Protein AF-A0A397QV24-F1 (afdb_monomer_lite)

Structure (mmCIF, N/CA/C/O backbone):
data_AF-A0A397QV24-F1
#
_entry.id   AF-A0A397QV24-F1
#
loop_
_atom_site.group_PDB
_atom_site.id
_atom_site.type_symbol
_atom_site.label_atom_id
_atom_site.label_alt_id
_atom_site.label_comp_id
_atom_site.label_asym_id
_atom_site.label_entity_id
_atom_site.label_seq_id
_atom_site.pdbx_PDB_ins_code
_atom_site.Cartn_x
_atom_site.Cartn_y
_atom_site.Cartn_z
_atom_site.occupancy
_atom_site.B_iso_or_equiv
_atom_site.auth_seq_id
_atom_site.auth_comp_id
_atom_site.auth_asym_id
_atom_site.auth_atom_id
_atom_site.pdbx_PDB_model_num
ATOM 1 N N . MET A 1 1 ? 13.646 4.136 4.961 1.00 71.12 1 MET A N 1
ATOM 2 C CA . MET A 1 1 ? 12.968 2.812 5.065 1.00 71.12 1 MET A CA 1
ATOM 3 C C . MET A 1 1 ? 12.130 2.545 3.816 1.00 71.12 1 MET A C 1
ATOM 5 O O . MET A 1 1 ? 11.757 3.512 3.157 1.00 71.12 1 MET A O 1
ATOM 9 N N . ILE A 1 2 ? 11.814 1.285 3.474 1.00 74.69 2 ILE A N 1
ATOM 10 C CA . ILE A 1 2 ? 11.018 0.961 2.264 1.00 74.69 2 ILE A CA 1
ATOM 11 C C . ILE A 1 2 ? 9.662 1.674 2.313 1.00 74.69 2 ILE A C 1
ATOM 13 O O . ILE A 1 2 ? 9.180 2.189 1.307 1.00 74.69 2 ILE A O 1
ATOM 17 N N . TYR A 1 3 ? 9.085 1.784 3.508 1.00 75.81 3 TYR A N 1
ATOM 18 C CA . TYR A 1 3 ? 7.829 2.489 3.737 1.00 75.81 3 TYR A CA 1
ATOM 19 C C . TYR A 1 3 ? 7.854 3.974 3.335 1.00 75.81 3 TYR A C 1
ATOM 21 O O . TYR A 1 3 ? 6.924 4.455 2.695 1.00 75.81 3 TYR A O 1
ATOM 29 N N . GLU A 1 4 ? 8.918 4.710 3.661 1.00 80.06 4 GLU A N 1
ATOM 30 C CA . GLU A 1 4 ? 9.027 6.132 3.304 1.00 80.06 4 GLU A CA 1
ATOM 31 C C . GLU A 1 4 ? 9.168 6.324 1.798 1.00 80.06 4 GLU A C 1
ATOM 33 O O . GLU A 1 4 ? 8.564 7.233 1.232 1.00 80.06 4 GLU A O 1
ATOM 38 N N . TYR A 1 5 ? 9.926 5.440 1.141 1.00 82.00 5 TYR A N 1
ATOM 39 C CA . TYR A 1 5 ? 10.012 5.415 -0.315 1.00 82.00 5 TYR A CA 1
ATOM 40 C C . TYR A 1 5 ? 8.633 5.172 -0.932 1.00 82.00 5 TYR A C 1
ATOM 42 O O . TYR A 1 5 ? 8.236 5.879 -1.855 1.00 82.00 5 TYR A O 1
ATOM 50 N N . ILE A 1 6 ? 7.870 4.232 -0.368 1.00 80.44 6 ILE A N 1
ATOM 51 C CA . ILE A 1 6 ? 6.507 3.944 -0.805 1.00 80.44 6 ILE A CA 1
ATOM 52 C C . ILE A 1 6 ? 5.607 5.176 -0.652 1.00 80.44 6 ILE A C 1
ATOM 54 O O . ILE A 1 6 ? 4.947 5.556 -1.608 1.00 80.44 6 ILE A O 1
ATOM 58 N N . ILE A 1 7 ? 5.597 5.849 0.500 1.00 80.75 7 ILE A N 1
ATOM 59 C CA . ILE A 1 7 ? 4.756 7.044 0.695 1.00 80.75 7 ILE A CA 1
ATOM 60 C C . ILE A 1 7 ? 5.174 8.191 -0.230 1.00 80.75 7 ILE A C 1
ATOM 62 O O . ILE A 1 7 ? 4.328 8.942 -0.711 1.00 80.75 7 ILE A O 1
ATOM 66 N N . LYS A 1 8 ? 6.482 8.357 -0.453 1.00 81.75 8 LYS A N 1
ATOM 67 C CA . LYS A 1 8 ? 7.017 9.455 -1.261 1.00 81.75 8 LYS A CA 1
ATOM 68 C C . LYS A 1 8 ? 6.813 9.223 -2.761 1.00 81.75 8 LYS A C 1
ATOM 70 O O . LYS A 1 8 ? 6.586 10.185 -3.489 1.00 81.75 8 LYS A O 1
ATOM 75 N N . SER A 1 9 ? 6.889 7.971 -3.213 1.00 80.69 9 SER A N 1
ATOM 76 C CA . SER A 1 9 ? 6.802 7.595 -4.628 1.00 80.69 9 SER A CA 1
ATOM 77 C C . SER A 1 9 ? 5.399 7.165 -5.068 1.00 80.69 9 SER A C 1
ATOM 79 O O . SER A 1 9 ? 5.108 7.232 -6.259 1.00 80.69 9 SER A O 1
ATOM 81 N N . PHE A 1 10 ? 4.530 6.725 -4.153 1.00 79.38 10 PHE A N 1
ATOM 82 C CA . PHE A 1 10 ? 3.209 6.180 -4.478 1.00 79.38 10 PHE A CA 1
ATOM 83 C C . PHE A 1 10 ? 2.103 6.974 -3.802 1.00 79.38 10 PHE A C 1
ATOM 85 O O . PHE A 1 10 ? 2.150 7.272 -2.606 1.00 79.38 10 PHE A O 1
ATOM 92 N N . LYS A 1 11 ? 1.055 7.284 -4.566 1.00 74.06 11 LYS A N 1
ATOM 93 C CA . LYS A 1 11 ? -0.122 7.961 -4.023 1.00 74.06 11 LYS A CA 1
ATOM 94 C C . LYS A 1 11 ? -1.094 6.962 -3.396 1.00 74.06 11 LYS A C 1
ATOM 96 O O . LYS A 1 11 ? -1.121 5.771 -3.707 1.00 74.06 11 LYS A O 1
ATOM 101 N N . LYS A 1 12 ? -1.940 7.475 -2.500 1.00 72.12 12 LYS A N 1
ATOM 102 C CA . LYS A 1 12 ? -3.063 6.725 -1.922 1.00 72.12 12 LYS A CA 1
ATOM 103 C C . LYS A 1 12 ? -3.950 6.176 -3.045 1.00 72.12 12 LYS A C 1
ATOM 105 O O . LYS A 1 12 ? -4.342 6.931 -3.930 1.00 72.12 12 LYS A O 1
ATOM 110 N N . GLY A 1 13 ? -4.258 4.880 -2.996 1.00 68.50 13 GLY A N 1
ATOM 111 C CA . GLY A 1 13 ? -5.052 4.212 -4.031 1.00 68.50 13 GLY A CA 1
ATOM 112 C C . GLY A 1 13 ? -4.275 3.760 -5.273 1.00 68.50 13 GLY A C 1
ATOM 113 O O . GLY A 1 13 ? -4.902 3.279 -6.218 1.00 68.50 13 GLY A O 1
ATOM 114 N N . GLU A 1 14 ? -2.942 3.858 -5.282 1.00 74.31 14 GLU A N 1
ATOM 115 C CA . GLU A 1 14 ? -2.115 3.264 -6.335 1.00 74.31 14 GLU A CA 1
ATOM 116 C C . GLU A 1 14 ? -1.600 1.870 -5.951 1.00 74.31 14 GLU A C 1
ATOM 118 O O . GLU A 1 14 ? -1.243 1.630 -4.791 1.00 74.31 14 GLU A O 1
ATOM 123 N N . PRO A 1 15 ? -1.551 0.936 -6.919 1.00 78.31 15 PRO A N 1
ATOM 124 C CA . PRO A 1 15 ? -0.939 -0.359 -6.705 1.00 78.31 15 PRO A CA 1
ATOM 125 C C . PRO A 1 15 ? 0.583 -0.224 -6.658 1.00 78.31 15 PRO A C 1
ATOM 127 O O . PRO A 1 15 ? 1.216 0.362 -7.538 1.00 78.31 15 PRO A O 1
ATOM 130 N N . ILE A 1 16 ? 1.150 -0.812 -5.615 1.00 82.25 16 ILE A N 1
ATOM 131 C CA . ILE A 1 16 ? 2.574 -0.932 -5.352 1.00 82.25 16 ILE A CA 1
ATOM 132 C C . ILE A 1 16 ? 2.993 -2.336 -5.752 1.00 82.25 16 ILE A C 1
ATOM 134 O O . ILE A 1 16 ? 2.563 -3.330 -5.155 1.00 82.25 16 ILE A O 1
ATOM 138 N N . PHE A 1 17 ? 3.855 -2.420 -6.754 1.00 81.00 17 PHE A N 1
ATOM 139 C CA . PHE A 1 17 ? 4.450 -3.681 -7.152 1.00 81.00 17 PHE A CA 1
ATOM 140 C C . PHE A 1 17 ? 5.726 -3.921 -6.356 1.00 81.00 17 PHE A C 1
ATOM 142 O O . PHE A 1 17 ? 6.583 -3.048 -6.256 1.00 81.00 17 PHE A O 1
ATOM 149 N N . LEU A 1 18 ? 5.899 -5.143 -5.850 1.00 79.94 18 LEU A N 1
ATOM 150 C CA . LEU A 1 18 ? 7.152 -5.559 -5.203 1.00 79.94 18 LEU A CA 1
ATOM 151 C C . LEU A 1 18 ? 8.380 -5.334 -6.097 1.00 79.94 18 LEU A C 1
ATOM 153 O O . LEU A 1 18 ? 9.468 -5.095 -5.590 1.00 79.94 18 LEU A O 1
ATOM 157 N N . ASN A 1 19 ? 8.189 -5.410 -7.416 1.00 74.38 19 ASN A N 1
ATOM 158 C CA . ASN A 1 19 ? 9.240 -5.235 -8.413 1.00 74.38 19 ASN A CA 1
ATOM 159 C C . ASN A 1 19 ? 9.640 -3.765 -8.636 1.00 74.38 19 ASN A C 1
ATOM 161 O O . ASN A 1 19 ? 10.719 -3.520 -9.157 1.00 74.38 19 ASN A O 1
ATOM 165 N N . GLU A 1 20 ? 8.790 -2.800 -8.266 1.00 74.25 20 GLU A N 1
ATOM 166 C CA . GLU A 1 20 ? 9.121 -1.367 -8.341 1.00 74.25 20 GLU A CA 1
ATOM 167 C C . GLU A 1 20 ? 9.952 -0.901 -7.139 1.00 74.25 20 GLU A C 1
ATOM 169 O O . GLU A 1 20 ? 10.484 0.204 -7.149 1.00 74.25 20 GLU A O 1
ATOM 174 N N . ILE A 1 21 ? 10.052 -1.712 -6.084 1.00 79.69 21 ILE A N 1
ATOM 175 C CA . ILE A 1 21 ? 10.798 -1.347 -4.883 1.00 79.69 21 ILE A CA 1
ATOM 176 C C . ILE A 1 21 ? 12.284 -1.597 -5.156 1.00 79.69 21 ILE A C 1
ATOM 178 O O . ILE A 1 21 ? 12.666 -2.754 -5.355 1.00 79.69 21 ILE A O 1
ATOM 182 N N . PRO A 1 22 ? 13.138 -0.554 -5.131 1.00 70.25 22 PRO A N 1
ATOM 183 C CA . PRO A 1 22 ? 14.567 -0.698 -5.366 1.00 70.25 22 PRO A CA 1
ATOM 184 C C . PRO A 1 22 ? 15.220 -1.317 -4.127 1.00 70.25 22 PRO A C 1
ATOM 186 O O . PRO A 1 22 ? 15.746 -0.626 -3.257 1.00 70.25 22 PRO A O 1
ATOM 189 N N . CYS A 1 23 ? 15.133 -2.638 -4.000 1.00 71.56 23 CYS A N 1
ATOM 190 C CA . CYS A 1 23 ? 15.731 -3.385 -2.904 1.00 71.56 23 CYS A CA 1
ATOM 191 C C . CYS A 1 23 ? 16.427 -4.635 -3.436 1.00 71.56 23 CYS A C 1
ATOM 193 O O . CYS A 1 23 ? 15.864 -5.378 -4.239 1.00 71.56 23 CYS A O 1
ATOM 195 N N . SER A 1 24 ? 17.640 -4.888 -2.946 1.00 68.38 24 SER A N 1
ATOM 196 C CA . SER A 1 24 ? 18.460 -6.025 -3.374 1.00 68.38 24 SER A CA 1
ATOM 197 C C . SER A 1 24 ? 17.888 -7.381 -2.944 1.00 68.38 24 SER A C 1
ATOM 199 O O . SER A 1 24 ? 18.121 -8.380 -3.618 1.00 68.38 24 SER A O 1
ATOM 201 N N . SER A 1 25 ? 17.110 -7.427 -1.854 1.00 81.12 25 SER A N 1
ATOM 202 C CA . SER A 1 25 ? 16.626 -8.678 -1.257 1.00 81.12 25 SER A CA 1
ATOM 203 C C . SER A 1 25 ? 15.103 -8.716 -1.176 1.00 81.12 25 SER A C 1
ATOM 205 O O . SER A 1 25 ? 14.494 -8.086 -0.311 1.00 81.12 25 SER A O 1
ATOM 207 N N . LYS A 1 26 ? 14.473 -9.529 -2.035 1.00 78.12 26 LYS A N 1
ATOM 208 C CA . LYS A 1 26 ? 13.009 -9.724 -2.062 1.00 78.12 26 LYS A CA 1
ATOM 209 C C . LYS A 1 26 ? 12.448 -10.196 -0.719 1.00 78.12 26 LYS A C 1
ATOM 211 O O . LYS A 1 26 ? 11.322 -9.845 -0.371 1.00 78.12 26 LYS A O 1
ATOM 216 N N . ASP A 1 27 ? 13.221 -10.963 0.042 1.00 82.00 27 ASP A N 1
ATOM 217 C CA . ASP A 1 27 ? 12.805 -11.466 1.352 1.00 82.00 27 ASP A CA 1
ATOM 218 C C . ASP A 1 27 ? 12.717 -10.356 2.400 1.00 82.00 27 ASP A C 1
ATOM 220 O O . ASP A 1 27 ? 11.764 -10.332 3.179 1.00 82.00 27 ASP A O 1
ATOM 224 N N . VAL A 1 28 ? 13.626 -9.377 2.352 1.00 83.12 28 VAL A N 1
ATOM 225 C CA . VAL A 1 28 ? 13.578 -8.186 3.214 1.00 83.12 28 VAL A CA 1
ATOM 226 C C . VAL A 1 28 ? 12.328 -7.368 2.896 1.00 83.12 28 VAL A C 1
ATOM 228 O O . VAL A 1 28 ? 11.554 -7.062 3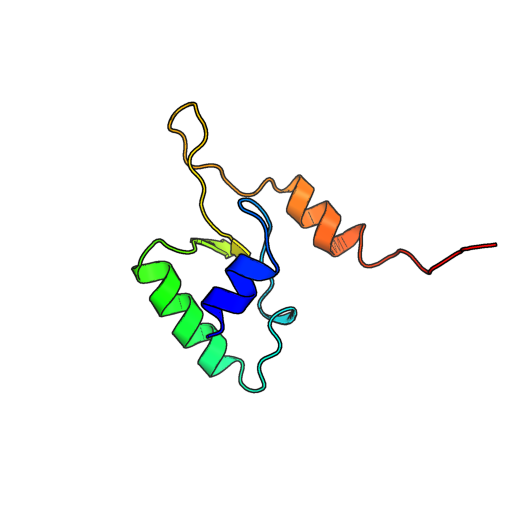.800 1.00 83.12 28 VAL A O 1
ATOM 231 N N . VAL A 1 29 ? 12.050 -7.121 1.609 1.00 83.62 29 VAL A N 1
ATOM 232 C CA . VAL A 1 29 ? 10.830 -6.410 1.189 1.00 83.62 29 VAL A CA 1
ATOM 233 C C . VAL A 1 29 ? 9.570 -7.140 1.653 1.00 83.62 29 VAL A C 1
ATOM 235 O O . VAL A 1 29 ? 8.639 -6.506 2.137 1.00 83.62 29 VAL A O 1
ATOM 238 N N . ARG A 1 30 ? 9.520 -8.474 1.542 1.00 82.88 30 ARG A N 1
ATOM 239 C CA . ARG A 1 30 ? 8.375 -9.274 2.012 1.00 82.88 30 ARG A CA 1
ATOM 240 C C . ARG A 1 30 ? 8.179 -9.172 3.520 1.00 82.88 30 ARG A C 1
ATOM 242 O O . ARG A 1 30 ? 7.037 -9.051 3.961 1.00 82.88 30 ARG A O 1
ATOM 249 N N . GLN A 1 31 ? 9.257 -9.222 4.301 1.00 86.94 31 GLN A N 1
ATOM 250 C CA . GLN A 1 31 ? 9.181 -9.053 5.752 1.00 86.94 31 GLN A CA 1
ATOM 251 C C . GLN A 1 31 ? 8.697 -7.649 6.126 1.00 86.94 31 GLN A C 1
ATOM 253 O O . GLN A 1 3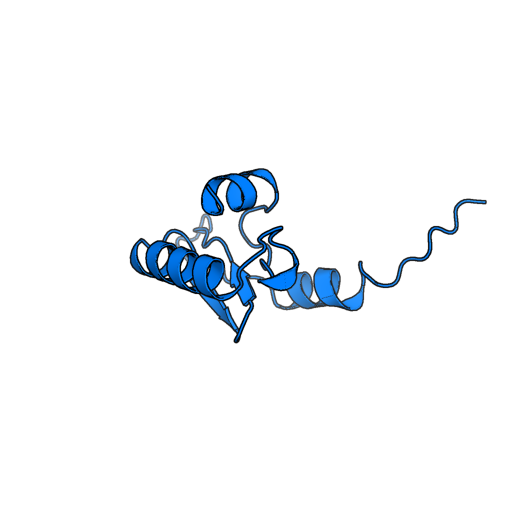1 ? 7.818 -7.513 6.976 1.00 86.94 31 GLN A O 1
ATOM 258 N N . GLU A 1 32 ? 9.218 -6.614 5.465 1.00 86.06 32 GLU A N 1
ATOM 259 C CA . GLU A 1 32 ? 8.827 -5.223 5.709 1.00 86.06 32 GLU A CA 1
ATOM 260 C C . GLU A 1 32 ? 7.365 -4.987 5.302 1.00 86.06 32 GLU A C 1
ATOM 262 O O . GLU A 1 32 ? 6.582 -4.453 6.081 1.00 86.06 32 GLU A O 1
ATOM 267 N N . MET A 1 33 ? 6.940 -5.514 4.150 1.00 83.69 33 MET A N 1
ATOM 268 C CA . MET A 1 33 ? 5.540 -5.503 3.718 1.00 83.69 33 MET A CA 1
ATOM 269 C C . MET A 1 33 ? 4.616 -6.223 4.693 1.00 83.69 33 MET A C 1
ATOM 271 O O . MET A 1 33 ? 3.500 -5.761 4.919 1.00 83.69 33 MET A O 1
ATOM 275 N N . LYS A 1 34 ? 5.056 -7.341 5.282 1.00 86.50 34 LYS A N 1
ATOM 276 C CA . LYS A 1 34 ? 4.272 -8.052 6.294 1.00 86.50 34 LYS A CA 1
ATOM 277 C C . LYS A 1 34 ? 4.057 -7.171 7.526 1.00 86.50 34 LYS A C 1
ATOM 279 O O . LYS A 1 34 ? 2.909 -6.972 7.897 1.00 86.50 34 LYS A O 1
ATOM 284 N N . LYS A 1 35 ? 5.118 -6.554 8.064 1.00 89.19 35 LYS A N 1
ATOM 285 C CA . LYS A 1 35 ? 5.016 -5.601 9.189 1.00 89.19 35 LYS A CA 1
ATOM 286 C C . LYS A 1 35 ? 4.057 -4.453 8.878 1.00 89.19 35 LYS A C 1
ATOM 288 O O . LYS A 1 35 ? 3.173 -4.142 9.664 1.00 89.19 35 LYS A O 1
ATOM 293 N N . LEU A 1 36 ? 4.179 -3.876 7.688 1.00 86.06 36 LEU A N 1
ATOM 294 C CA . LEU A 1 36 ? 3.338 -2.764 7.252 1.00 86.06 36 LEU A CA 1
ATOM 295 C C . LEU A 1 36 ? 1.873 -3.170 7.015 1.00 86.06 36 LEU A C 1
ATOM 297 O O . LEU A 1 36 ? 0.968 -2.344 7.154 1.00 86.06 36 LEU A O 1
ATOM 301 N N . THR A 1 37 ? 1.640 -4.441 6.676 1.00 85.50 37 THR A N 1
ATOM 302 C CA . THR A 1 37 ? 0.296 -5.026 6.585 1.00 85.50 37 THR A CA 1
ATOM 303 C C . THR A 1 37 ? -0.304 -5.243 7.973 1.00 85.50 37 THR A C 1
ATOM 305 O O . THR A 1 37 ? -1.460 -4.883 8.189 1.00 85.50 37 THR A O 1
ATOM 308 N N . ASP A 1 38 ? 0.479 -5.765 8.921 1.00 87.50 38 ASP A N 1
ATOM 309 C CA . ASP A 1 38 ? 0.088 -5.915 10.330 1.00 87.50 38 ASP A CA 1
ATOM 310 C C . ASP A 1 38 ? -0.276 -4.559 10.967 1.00 87.50 38 ASP A C 1
ATOM 312 O O . ASP A 1 38 ? -1.298 -4.430 11.637 1.00 87.50 38 ASP A O 1
ATOM 316 N N . GLU A 1 39 ? 0.489 -3.506 10.667 1.00 85.94 39 GLU A N 1
ATOM 317 C CA . GLU A 1 39 ? 0.219 -2.132 11.115 1.00 85.94 39 GLU A CA 1
ATOM 318 C C . GLU A 1 39 ? -0.981 -1.462 10.411 1.00 85.94 39 GLU A C 1
ATOM 320 O O . GLU A 1 39 ? -1.300 -0.305 10.699 1.00 85.94 39 GLU A O 1
ATOM 325 N N . LYS A 1 40 ? -1.642 -2.144 9.460 1.00 80.00 40 LYS A N 1
ATOM 326 C CA . LYS A 1 40 ? -2.714 -1.602 8.593 1.00 80.00 40 LYS A CA 1
ATOM 327 C C . LYS A 1 40 ? -2.323 -0.330 7.831 1.00 80.00 40 LYS A C 1
ATOM 329 O O . LYS A 1 40 ? -3.177 0.435 7.380 1.00 80.00 40 LYS A O 1
ATOM 334 N N . ARG A 1 41 ? -1.022 -0.101 7.666 1.00 82.81 41 ARG A N 1
ATOM 335 C CA . ARG A 1 41 ? -0.452 1.009 6.894 1.00 82.81 41 ARG A CA 1
ATOM 336 C C . ARG A 1 41 ? -0.534 0.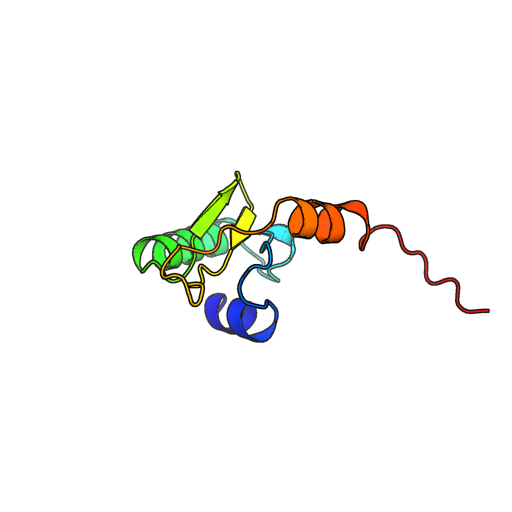739 5.397 1.00 82.81 41 ARG A C 1
ATOM 338 O O . ARG A 1 41 ? -0.615 1.676 4.609 1.00 82.81 41 ARG A O 1
ATOM 345 N N . ILE A 1 42 ? -0.512 -0.538 5.019 1.00 84.06 42 ILE A N 1
ATOM 346 C CA . ILE A 1 42 ? -0.588 -1.028 3.644 1.00 84.06 42 ILE A CA 1
ATOM 347 C C . ILE A 1 42 ? -1.514 -2.247 3.631 1.00 84.06 42 ILE A C 1
ATOM 349 O O . ILE A 1 42 ? -1.547 -3.018 4.584 1.00 84.06 42 ILE A O 1
ATOM 353 N N . CYS A 1 43 ? -2.257 -2.450 2.551 1.00 84.12 43 CYS A N 1
ATOM 354 C CA . CYS A 1 43 ? -3.057 -3.647 2.337 1.00 84.12 43 CYS A CA 1
ATOM 355 C C . CYS A 1 43 ? -2.518 -4.438 1.148 1.00 84.12 43 CYS A C 1
ATOM 357 O O . CYS A 1 43 ? -2.032 -3.884 0.159 1.00 84.12 43 CYS A O 1
ATOM 359 N N . ARG A 1 44 ? -2.613 -5.765 1.234 1.00 83.56 44 ARG A N 1
ATOM 360 C CA . ARG A 1 44 ? -2.282 -6.656 0.123 1.00 83.56 44 ARG A CA 1
ATOM 361 C C . ARG A 1 44 ? -3.490 -6.772 -0.798 1.00 83.56 44 ARG A C 1
ATOM 363 O O . ARG A 1 44 ? -4.558 -7.171 -0.347 1.00 83.56 44 ARG A O 1
ATOM 370 N N . LEU A 1 45 ? -3.307 -6.444 -2.076 1.00 79.00 45 LEU A N 1
ATOM 371 C CA . LEU A 1 45 ? -4.340 -6.611 -3.100 1.00 79.00 45 LEU A CA 1
ATOM 372 C C . LEU A 1 45 ? -4.254 -8.006 -3.731 1.00 79.00 45 LEU A C 1
ATOM 374 O O . LEU A 1 45 ? -5.219 -8.759 -3.712 1.00 79.00 45 LEU A O 1
ATOM 378 N N . TYR A 1 46 ? -3.073 -8.357 -4.249 1.00 77.88 46 TYR A N 1
ATOM 379 C CA . TYR A 1 46 ? -2.790 -9.631 -4.915 1.00 77.88 46 TYR A CA 1
ATOM 380 C C . TYR A 1 46 ? -1.423 -10.177 -4.499 1.00 77.88 46 TYR A C 1
ATOM 382 O O . TYR A 1 46 ? -0.670 -9.573 -3.729 1.00 77.88 46 TYR A O 1
ATOM 390 N N . ASN A 1 47 ? -1.078 -11.357 -5.006 1.00 76.75 47 ASN A N 1
ATOM 391 C CA . ASN A 1 47 ? 0.221 -11.956 -4.761 1.00 76.75 47 ASN A CA 1
ATOM 392 C C . ASN A 1 47 ? 1.332 -11.102 -5.403 1.00 76.75 47 ASN A C 1
ATOM 394 O O . ASN A 1 47 ? 1.466 -11.069 -6.621 1.00 76.75 47 ASN A O 1
ATOM 398 N N . GLY A 1 48 ? 2.090 -10.368 -4.583 1.00 75.06 48 GLY A N 1
ATOM 399 C CA . GLY A 1 48 ? 3.125 -9.441 -5.053 1.00 75.06 48 GLY A CA 1
ATOM 400 C C . GLY A 1 48 ? 2.669 -7.992 -5.286 1.00 75.06 48 GLY A C 1
ATOM 401 O O . GLY A 1 48 ? 3.490 -7.169 -5.695 1.00 75.06 48 GLY A O 1
ATOM 402 N N . VAL A 1 49 ? 1.393 -7.674 -5.026 1.00 82.62 49 VAL A N 1
ATOM 403 C CA . VAL A 1 49 ? 0.803 -6.345 -5.260 1.00 82.62 49 VAL A CA 1
ATOM 404 C C . VAL A 1 49 ? 0.154 -5.833 -3.982 1.00 82.62 49 VAL A C 1
ATOM 406 O O . VAL A 1 49 ? -0.737 -6.473 -3.417 1.00 82.62 49 VAL A O 1
ATOM 409 N N . TYR A 1 50 ? 0.585 -4.655 -3.559 1.00 85.62 50 TYR A N 1
ATOM 410 C CA . TYR A 1 50 ? 0.150 -3.983 -2.342 1.00 85.62 50 TYR A CA 1
ATOM 411 C C . TYR A 1 50 ? -0.453 -2.622 -2.668 1.00 85.62 50 TYR A C 1
ATOM 413 O O . TYR A 1 50 ? -0.384 -2.168 -3.805 1.00 85.62 50 TYR A O 1
ATOM 421 N N . TYR A 1 51 ? -1.068 -1.968 -1.690 1.00 83.50 51 TYR A N 1
ATOM 422 C CA . TYR A 1 51 ? -1.587 -0.617 -1.845 1.00 83.50 51 TYR A CA 1
ATOM 423 C C . TYR A 1 51 ? -1.725 0.100 -0.517 1.00 83.50 51 TYR A C 1
ATOM 425 O O . TYR A 1 51 ? -1.958 -0.524 0.515 1.00 83.50 51 TYR A O 1
ATOM 433 N N . ILE A 1 52 ? -1.637 1.425 -0.550 1.00 84.50 52 ILE A N 1
ATOM 434 C CA . ILE A 1 52 ? -1.899 2.250 0.628 1.00 84.50 52 ILE A CA 1
ATOM 435 C C . ILE A 1 52 ? -3.424 2.377 0.774 1.00 84.50 52 ILE A C 1
ATOM 437 O O . ILE A 1 52 ? -4.053 2.988 -0.104 1.00 84.50 52 ILE A O 1
ATOM 441 N N . PRO A 1 53 ? -4.038 1.812 1.832 1.00 77.12 53 PRO A N 1
ATOM 442 C CA . PRO A 1 53 ? -5.458 1.973 2.080 1.00 77.12 53 PRO A CA 1
ATOM 443 C C . PRO A 1 53 ? -5.761 3.446 2.347 1.00 77.12 53 PRO A C 1
ATOM 445 O O . PRO A 1 53 ? -5.004 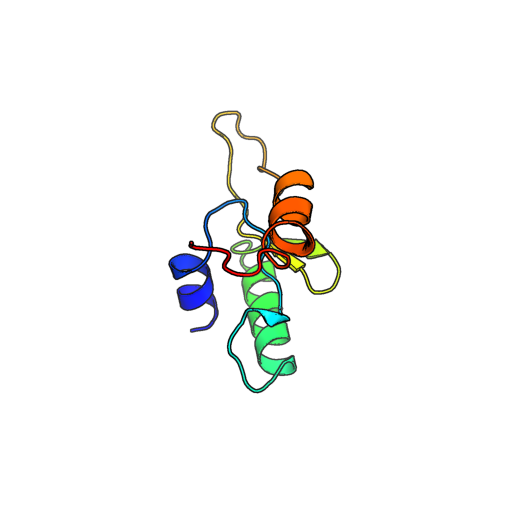4.165 3.004 1.00 77.12 53 PRO A O 1
ATOM 448 N N . TYR A 1 54 ? -6.892 3.911 1.833 1.00 77.81 54 TYR A N 1
ATOM 449 C CA . TYR A 1 54 ? -7.390 5.249 2.113 1.00 77.81 54 TYR A CA 1
ATOM 450 C C . TYR A 1 54 ? -8.873 5.175 2.433 1.00 77.81 54 TYR A C 1
ATOM 452 O O . TYR A 1 54 ? -9.604 4.359 1.878 1.00 77.81 54 TYR A O 1
ATOM 460 N N . LYS A 1 55 ? -9.323 6.026 3.351 1.00 71.44 55 LYS A N 1
ATOM 461 C CA . LYS A 1 55 ? -10.750 6.188 3.612 1.00 71.44 55 LYS A CA 1
ATOM 462 C C . LYS A 1 55 ? -11.294 7.231 2.655 1.00 71.44 55 LYS A C 1
ATOM 464 O O . LYS A 1 55 ? -10.742 8.325 2.540 1.00 71.44 55 LYS A O 1
ATOM 469 N N . THR A 1 56 ? -12.351 6.863 1.949 1.00 68.00 56 THR A N 1
ATOM 470 C CA . THR A 1 56 ? -13.145 7.827 1.191 1.00 68.00 56 THR A CA 1
ATOM 471 C C . THR A 1 56 ? -13.959 8.686 2.158 1.00 68.00 56 THR A C 1
ATOM 473 O O . THR A 1 56 ? -14.165 8.317 3.315 1.00 68.00 56 THR A O 1
ATOM 476 N N . ILE A 1 57 ? -14.438 9.832 1.676 1.00 65.69 57 ILE A N 1
ATOM 477 C CA . ILE A 1 57 ? -15.272 10.768 2.450 1.00 65.69 57 ILE A CA 1
ATOM 478 C C . ILE A 1 57 ? -16.554 10.071 2.953 1.00 65.69 57 ILE A C 1
ATOM 480 O O . ILE A 1 57 ? -17.079 10.410 4.005 1.00 65.69 57 ILE A O 1
ATOM 484 N N . LEU A 1 58 ? -16.998 9.025 2.246 1.00 67.00 58 LEU A N 1
ATOM 485 C CA . LEU A 1 58 ? -18.154 8.185 2.575 1.00 67.00 58 LEU A CA 1
ATOM 486 C C . LEU A 1 58 ? -17.862 7.109 3.641 1.00 67.00 58 LEU A C 1
ATOM 488 O O . LEU A 1 58 ? -18.674 6.216 3.859 1.00 67.00 58 LEU A O 1
ATOM 492 N N . GLY A 1 59 ? -16.685 7.130 4.276 1.00 62.62 59 GLY A N 1
ATOM 493 C CA . GLY A 1 59 ? -16.309 6.174 5.324 1.00 62.62 59 GLY A CA 1
ATOM 494 C C . GLY A 1 59 ? -15.988 4.762 4.820 1.00 62.62 59 GLY A C 1
ATOM 495 O O . GLY A 1 59 ? -15.600 3.907 5.612 1.00 62.62 59 GLY A O 1
ATOM 496 N N . THR A 1 60 ? -16.094 4.512 3.513 1.00 65.56 60 THR A N 1
ATOM 497 C CA . THR A 1 60 ? -15.734 3.228 2.904 1.00 65.56 60 THR A CA 1
ATOM 498 C C . THR A 1 60 ? -14.223 3.146 2.702 1.00 65.56 60 THR A C 1
ATOM 500 O O . THR A 1 60 ? -13.591 4.123 2.274 1.00 65.56 60 THR A O 1
ATOM 503 N N . GLU A 1 61 ? -13.637 1.979 2.980 1.00 65.12 61 GLU A N 1
ATOM 504 C CA . GLU A 1 61 ? -12.251 1.683 2.622 1.00 65.12 61 GLU A CA 1
ATOM 505 C C . GLU A 1 61 ? -12.126 1.697 1.096 1.00 65.12 61 GLU A C 1
ATOM 507 O O . GLU A 1 61 ? -12.671 0.844 0.393 1.00 65.12 61 GLU A O 1
ATOM 512 N N . GLY A 1 62 ? -11.439 2.713 0.576 1.00 62.28 62 GLY A N 1
ATOM 513 C CA . GLY A 1 62 ? -11.138 2.840 -0.837 1.00 62.28 62 GLY A CA 1
ATOM 514 C C . GLY A 1 62 ? -10.284 1.657 -1.269 1.00 62.28 62 GLY A C 1
ATOM 515 O O . GLY A 1 62 ? -9.111 1.552 -0.906 1.00 62.28 62 GLY A O 1
ATOM 516 N N . LYS A 1 63 ? -10.884 0.741 -2.031 1.00 59.62 63 LYS A N 1
ATOM 517 C CA . LYS A 1 63 ? -10.142 -0.300 -2.741 1.00 59.62 63 LYS A CA 1
ATOM 518 C C . LYS A 1 63 ? -9.377 0.351 -3.887 1.00 59.62 63 LYS A C 1
ATOM 520 O O . LYS A 1 63 ? -9.886 1.265 -4.537 1.00 59.62 63 LYS A O 1
ATOM 525 N N . VAL A 1 64 ? -8.168 -0.141 -4.161 1.00 66.25 64 VAL A N 1
ATOM 526 C CA . VAL A 1 64 ? -7.481 0.209 -5.410 1.00 66.25 64 VAL A CA 1
ATOM 527 C C . VAL A 1 64 ? -8.402 -0.116 -6.569 1.00 66.25 64 VAL A C 1
ATOM 529 O O . VAL A 1 64 ? -8.895 -1.238 -6.690 1.00 66.25 64 VAL A O 1
ATOM 532 N N . SER A 1 65 ? -8.633 0.882 -7.416 1.00 63.88 65 SER A N 1
ATOM 533 C CA . SER A 1 65 ? -9.391 0.682 -8.641 1.00 63.88 65 SER A CA 1
ATOM 534 C C . SER A 1 65 ? -8.614 -0.277 -9.538 1.00 63.88 65 SER A C 1
ATOM 536 O O . SER A 1 65 ? -7.471 -0.001 -9.897 1.00 63.88 65 SER A O 1
ATOM 538 N N . ILE A 1 66 ? -9.234 -1.398 -9.914 1.00 62.94 66 ILE A N 1
ATOM 539 C CA . ILE A 1 66 ? -8.653 -2.383 -10.841 1.00 62.94 66 ILE A CA 1
ATOM 540 C C . ILE A 1 66 ? -8.222 -1.693 -12.145 1.00 62.94 66 ILE A C 1
ATOM 542 O O . ILE A 1 66 ? -7.161 -2.000 -12.676 1.00 62.94 66 ILE A O 1
ATOM 546 N N . ASN A 1 67 ? -8.969 -0.680 -12.588 1.00 63.97 67 ASN A N 1
ATOM 547 C CA . ASN A 1 67 ? -8.606 0.159 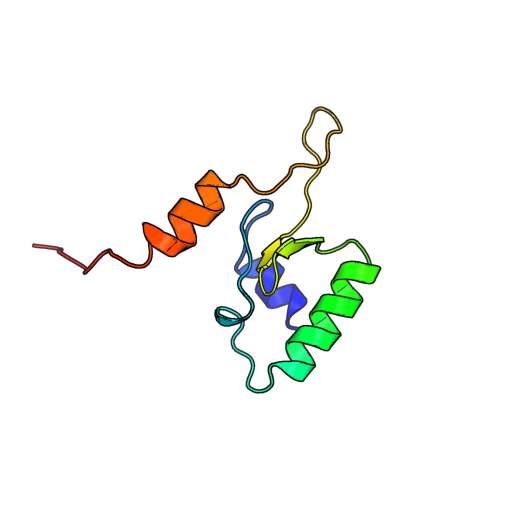-13.731 1.00 63.97 67 ASN A CA 1
ATOM 548 C C . ASN A 1 67 ? -7.238 0.834 -13.552 1.00 63.97 67 ASN A C 1
ATOM 550 O O . ASN A 1 67 ? -6.406 0.735 -14.441 1.00 63.97 67 ASN A O 1
ATOM 554 N N . ARG A 1 68 ? -6.943 1.391 -12.368 1.00 69.00 68 ARG A N 1
ATOM 555 C CA . ARG A 1 68 ? -5.643 2.012 -12.049 1.00 69.00 68 ARG A CA 1
ATOM 556 C C . ARG A 1 68 ? -4.499 0.994 -12.092 1.00 69.00 68 ARG A C 1
ATOM 558 O O . ARG A 1 68 ? -3.383 1.316 -12.492 1.00 69.00 68 ARG A O 1
ATOM 565 N N . PHE A 1 69 ? -4.778 -0.243 -11.677 1.00 69.56 69 PHE A N 1
ATOM 566 C CA . PHE A 1 69 ? -3.843 -1.362 -11.791 1.00 69.56 69 PHE A CA 1
ATOM 567 C C . PHE A 1 69 ? -3.585 -1.757 -13.241 1.00 69.56 69 PHE A C 1
ATOM 569 O O . PHE A 1 69 ? -2.427 -1.933 -13.615 1.00 69.56 69 PHE A O 1
ATOM 576 N N . ILE A 1 70 ? -4.637 -1.857 -14.052 1.00 68.19 70 ILE A N 1
ATOM 577 C CA . ILE A 1 70 ? -4.523 -2.168 -15.478 1.00 68.19 70 ILE A CA 1
ATOM 578 C C . ILE A 1 70 ? -3.769 -1.048 -16.199 1.00 68.19 70 ILE A C 1
ATOM 580 O O . ILE A 1 70 ? -2.820 -1.333 -16.920 1.00 68.19 70 ILE A O 1
ATOM 584 N N . GLU A 1 71 ? -4.108 0.214 -15.933 1.00 68.69 71 GLU A N 1
ATOM 585 C CA . GLU A 1 71 ? -3.417 1.377 -16.489 1.00 68.69 71 GLU A CA 1
ATOM 586 C C . GLU A 1 71 ? -1.923 1.345 -16.177 1.00 68.69 71 GLU A C 1
ATOM 588 O O . GLU A 1 71 ? -1.097 1.393 -17.085 1.00 68.69 71 GLU A O 1
ATOM 593 N N . LYS A 1 72 ? -1.546 1.199 -14.904 1.00 67.94 72 LYS A N 1
ATOM 594 C CA . LYS A 1 72 ? -0.132 1.235 -14.516 1.00 67.94 72 LYS A CA 1
ATOM 595 C C . LYS A 1 72 ? 0.659 0.030 -15.036 1.00 67.94 72 LYS A C 1
ATOM 597 O O . LYS A 1 72 ? 1.807 0.185 -15.435 1.00 67.94 72 LYS A O 1
ATOM 602 N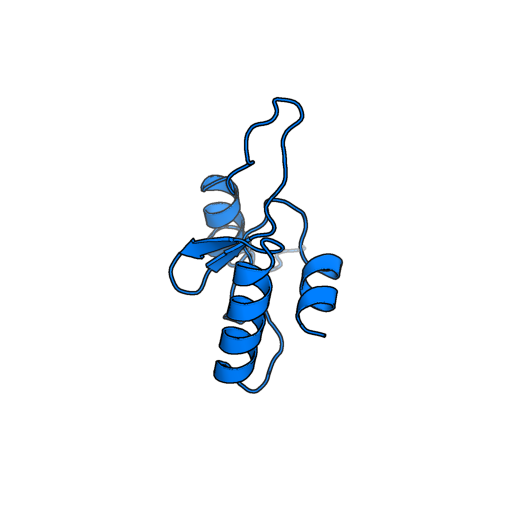 N . LYS A 1 73 ? 0.057 -1.163 -15.032 1.00 66.88 73 LYS A N 1
ATOM 603 C CA . LYS A 1 73 ? 0.730 -2.407 -15.429 1.00 66.88 73 LYS A CA 1
ATOM 604 C C . LYS A 1 73 ? 0.815 -2.592 -16.945 1.00 66.88 73 LYS A C 1
ATOM 606 O O . LYS A 1 73 ? 1.812 -3.128 -17.412 1.00 66.88 73 LYS A O 1
ATOM 611 N N . TYR A 1 74 ? -0.223 -2.197 -17.680 1.00 63.38 74 TYR A N 1
ATOM 612 C CA . TYR A 1 74 ? -0.364 -2.495 -19.108 1.00 63.38 74 TYR A CA 1
ATOM 613 C C . TYR A 1 74 ? -0.366 -1.251 -20.003 1.00 63.38 74 TYR A C 1
ATOM 615 O O . TYR A 1 74 ? 0.095 -1.353 -21.129 1.00 63.38 74 TYR A O 1
ATOM 623 N N . LEU A 1 75 ? -0.840 -0.083 -19.545 1.00 65.12 75 LEU A N 1
ATOM 624 C CA . LEU A 1 75 ? -0.860 1.128 -20.387 1.00 65.12 75 LEU A CA 1
ATOM 625 C C . LEU A 1 75 ? 0.383 2.017 -20.230 1.00 65.12 75 LEU A C 1
ATOM 627 O O . LEU A 1 75 ? 0.797 2.646 -21.198 1.00 65.12 75 LEU A O 1
ATOM 631 N N . PHE A 1 76 ? 0.985 2.097 -19.039 1.00 60.53 76 PHE A N 1
ATOM 632 C CA . PHE A 1 76 ? 2.157 2.959 -18.804 1.00 60.53 76 PHE A CA 1
ATOM 633 C C . PHE A 1 76 ? 3.509 2.280 -19.064 1.00 60.53 76 PHE A C 1
ATOM 635 O O . PHE A 1 76 ? 4.515 2.978 -19.150 1.00 60.53 76 PHE A O 1
ATOM 642 N N . HIS A 1 77 ? 3.551 0.953 -19.208 1.00 53.72 77 HIS A N 1
ATOM 643 C CA . HIS A 1 77 ? 4.781 0.241 -19.582 1.00 53.72 77 HIS A CA 1
ATOM 644 C C . HIS A 1 77 ? 5.014 0.216 -21.106 1.00 53.72 77 HIS A C 1
ATOM 646 O O . HIS A 1 77 ? 6.139 0.015 -21.545 1.00 53.72 77 HIS A O 1
ATOM 652 N N . ASP A 1 78 ? 3.969 0.486 -21.896 1.00 46.38 78 ASP A N 1
ATOM 653 C CA . ASP A 1 78 ? 3.944 0.374 -23.363 1.00 46.38 78 ASP A CA 1
ATOM 654 C C . ASP A 1 78 ? 3.841 1.742 -24.063 1.00 46.38 78 ASP A C 1
ATOM 656 O O . ASP A 1 78 ? 3.184 1.907 -25.090 1.00 46.38 78 ASP A O 1
ATOM 660 N N . ARG A 1 79 ? 4.481 2.776 -23.506 1.00 44.50 79 ARG A N 1
ATOM 661 C CA . ARG A 1 79 ? 4.780 3.978 -24.293 1.00 44.50 79 ARG A CA 1
ATOM 662 C C . ARG A 1 79 ? 6.265 4.010 -24.621 1.00 44.50 79 ARG A C 1
ATOM 664 O O . ARG A 1 79 ? 7.042 4.498 -23.799 1.00 44.50 79 ARG A O 1
ATOM 671 N N . PRO A 1 80 ? 6.683 3.552 -25.817 1.00 45.03 80 PRO A N 1
ATOM 672 C CA . PRO A 1 80 ? 7.878 4.122 -26.411 1.00 45.03 80 PRO A CA 1
ATOM 673 C C . PRO A 1 80 ? 7.686 5.642 -26.454 1.00 45.03 80 PRO A C 1
ATOM 675 O O . PRO A 1 80 ? 6.634 6.139 -26.863 1.00 45.03 80 PRO A O 1
ATOM 678 N N . PHE A 1 81 ? 8.686 6.369 -25.965 1.00 46.22 81 PHE A N 1
ATOM 679 C CA . PHE A 1 81 ? 8.858 7.795 -26.210 1.00 46.22 81 PHE A CA 1
ATOM 680 C C . PHE A 1 81 ? 8.839 8.020 -27.731 1.00 46.22 81 PHE A C 1
ATOM 682 O O . PHE A 1 81 ? 9.867 7.906 -28.388 1.00 46.22 81 PHE A O 1
ATOM 689 N N . PHE A 1 82 ? 7.674 8.295 -28.306 1.00 50.94 82 PHE A N 1
ATOM 690 C CA . PHE A 1 82 ? 7.594 9.014 -29.567 1.00 50.94 82 PHE A CA 1
ATOM 691 C C . PHE A 1 82 ? 7.360 10.474 -29.203 1.00 50.94 82 PHE A C 1
ATOM 693 O O . PHE A 1 82 ? 6.234 10.900 -28.954 1.00 50.94 82 PHE A O 1
ATOM 700 N N . SER A 1 83 ? 8.468 11.198 -29.092 1.00 50.38 83 SER A N 1
ATOM 701 C CA . SER A 1 83 ? 8.489 12.642 -29.280 1.00 50.38 83 SER A CA 1
ATOM 702 C C . SER A 1 83 ? 9.147 12.864 -30.639 1.00 50.38 83 SER A C 1
ATOM 704 O O . SER A 1 83 ? 10.315 12.503 -30.798 1.00 50.38 83 SER A O 1
ATOM 706 N N . GLU A 1 84 ? 8.368 13.361 -31.601 1.00 53.56 84 GLU A N 1
ATOM 707 C CA . GLU A 1 84 ? 8.846 14.013 -32.834 1.00 53.56 84 GLU A CA 1
ATOM 708 C C . GLU A 1 84 ? 9.709 15.245 -32.532 1.00 53.56 84 GLU A C 1
ATOM 710 O O . GLU A 1 84 ? 9.467 15.900 -31.488 1.00 53.56 84 GLU A O 1
#

Foldseek 3Di:
DQLVVCPVVDDALAKDALVPRPDPDSVVVVVVVVVCVVVLQKPADDDRIIGGWDQDPVRDTDHRDVVNVCCVVPVVVPDDPPDD

Organism: NCBI:txid2088

Radius of gyration: 14.1 Å; chains: 1; bounding box: 37×26×44 Å

Sequence (84 aa):
MIYEYIIKSFKKGEPIFLNEIPCSSKDVVRQEMKKLTDEKRICRLYNGVYYIPYKTILGTEGKVSINRFIEKKYLFHDRPFFSE

Secondary structure (DSSP, 8-state):
-HHHHHHHH--TT-EEEGGGS--S-HHHHHHHHHHHHHTTSSEEEETTEEE--EE-TTS-EEPPPHHHHHIIIIISSS------

pLDDT: mean 73.25, std 10.99, range [44.5, 89.19]